Protein AF-A0A6I6JK17-F1 (afdb_monomer_lite)

InterPro domains:
  IPR003807 Domain of unknown function DUF202 [PF02656] (57-129)

pLDDT: mean 75.1, std 13.34, range [38.56, 92.31]

Foldseek 3Di:
DDDDPPDDDDDDDPQDPVNVVVVVVVVVPPPPVVVVVVVVVVVVVVVVVVVVVVVVVVVVVLVVVLVVLLVVLVVQLVQLVVQLCVVVVCVVVVDDDPPVVSVVSNVVSLVSNVVSLVSNVVSVVVSVVVVVVVPDPCPDPPCVVVVVVSVVVVVVSVVVVVD

Organism: NCBI:txid2678688

Secondary structure (DSSP, 8-state):
--------PPPPTT--HHHHHHHHHHHH---HHHHHHHHHHHHHHHHHHHHHHHHHHHHHHHHHHHHHHHHHHHHHHHHHHHHHHHHHHHHHTT----HHHHHHHHHHHHHHHHHHHHHHHHHHHHHHHHHHTTT-----TTSHHHHHHHHHHHHHHHHHHH-

Radius of gyration: 34.24 Å; chains: 1; bounding box: 75×39×92 Å

Sequence (163 aa):
MLLYCRDCRPPGRGQTLSDMLANGLEAYMVPKEETRLELAEERNEESRVRSRLARQRTRLANQRTFLAWCRTALSFMAFGFVLEKVDVFLASQGQTVSAVLLRELGTLGKFTFMAGPVFVIFAGVRYYHLDKDLGFRDFGRSALPEVILMVAVVGAALLYVFS

Structure (mmCIF, N/CA/C/O backbone):
data_AF-A0A6I6JK17-F1
#
_entry.id   AF-A0A6I6JK17-F1
#
loop_
_atom_site.group_PDB
_atom_site.id
_atom_site.type_symbol
_atom_site.label_atom_id
_atom_site.label_alt_id
_atom_site.label_comp_id
_atom_site.label_asym_id
_atom_site.label_entity_id
_atom_site.label_seq_id
_atom_site.pdbx_PDB_ins_code
_atom_site.Cartn_x
_atom_site.Cartn_y
_atom_site.Cartn_z
_atom_site.occupancy
_atom_site.B_iso_or_equiv
_atom_site.auth_seq_id
_atom_site.auth_comp_id
_atom_site.auth_asym_id
_atom_site.auth_atom_id
_atom_site.pdbx_PDB_model_num
ATOM 1 N N . MET A 1 1 ? 42.199 -19.414 -21.308 1.00 38.56 1 MET A N 1
ATOM 2 C CA . MET A 1 1 ? 41.048 -19.228 -22.215 1.00 38.56 1 MET A CA 1
ATOM 3 C C . MET A 1 1 ? 41.561 -19.497 -23.620 1.00 38.56 1 MET A C 1
ATOM 5 O O . MET A 1 1 ? 42.222 -18.648 -24.197 1.00 38.56 1 MET A O 1
ATOM 9 N N . LEU A 1 2 ? 41.443 -20.752 -24.057 1.00 38.78 2 LEU A N 1
ATOM 10 C CA . LEU A 1 2 ? 42.012 -21.255 -25.308 1.00 38.78 2 LEU A CA 1
ATOM 11 C C . LEU A 1 2 ? 41.145 -20.766 -26.472 1.00 38.78 2 LEU A C 1
ATOM 13 O O . LEU A 1 2 ? 39.962 -21.096 -26.527 1.00 38.78 2 LEU A O 1
ATOM 17 N N . LEU A 1 3 ? 41.721 -19.959 -27.363 1.00 45.94 3 LEU A N 1
ATOM 18 C CA . LEU A 1 3 ? 41.065 -19.542 -28.598 1.00 45.94 3 LEU A CA 1
ATOM 19 C C . LEU A 1 3 ? 40.954 -20.744 -29.542 1.00 45.94 3 LEU A C 1
ATOM 21 O O . LEU A 1 3 ? 41.927 -21.424 -29.860 1.00 45.94 3 LEU A O 1
ATOM 25 N N . TYR A 1 4 ? 39.715 -21.005 -29.925 1.00 47.09 4 TYR A N 1
ATOM 26 C CA . TYR A 1 4 ? 39.241 -22.090 -30.762 1.00 47.09 4 TYR A CA 1
ATOM 27 C C . TYR A 1 4 ? 39.604 -21.809 -32.229 1.00 47.09 4 TYR A C 1
ATOM 29 O O . TYR A 1 4 ? 38.987 -20.958 -32.863 1.00 47.09 4 TYR A O 1
ATOM 37 N N . CYS A 1 5 ? 40.609 -22.499 -32.776 1.00 42.72 5 CYS A N 1
ATOM 38 C CA . CYS A 1 5 ? 40.905 -22.472 -34.212 1.00 42.72 5 CYS A CA 1
ATOM 39 C C . CYS A 1 5 ? 40.065 -23.566 -34.890 1.00 42.72 5 CYS A C 1
ATOM 41 O O . CYS A 1 5 ? 40.434 -24.739 -34.851 1.00 42.72 5 CYS A O 1
ATOM 43 N N . ARG A 1 6 ? 38.873 -23.212 -35.397 1.00 52.38 6 ARG A N 1
ATOM 44 C CA . ARG A 1 6 ? 37.882 -24.200 -35.867 1.00 52.38 6 ARG A CA 1
ATOM 45 C C . ARG A 1 6 ? 38.170 -24.784 -37.253 1.00 52.38 6 ARG A C 1
ATOM 47 O O . ARG A 1 6 ? 37.576 -25.800 -37.576 1.00 52.38 6 ARG A O 1
ATOM 54 N N . ASP A 1 7 ? 39.061 -24.219 -38.062 1.00 48.88 7 ASP A N 1
ATOM 55 C CA . ASP A 1 7 ? 39.289 -24.779 -39.400 1.00 48.88 7 ASP A CA 1
ATOM 56 C C . ASP A 1 7 ? 40.662 -24.389 -39.962 1.00 48.88 7 ASP A C 1
ATOM 58 O O . ASP A 1 7 ? 40.829 -23.363 -40.612 1.00 48.88 7 ASP A O 1
ATOM 62 N N . CYS A 1 8 ? 41.665 -25.237 -39.730 1.00 48.09 8 CYS A N 1
ATOM 63 C CA . CYS A 1 8 ? 42.882 -25.250 -40.541 1.00 48.09 8 CYS A CA 1
ATOM 64 C C . CYS A 1 8 ? 42.835 -26.488 -41.440 1.00 48.09 8 CYS A C 1
ATOM 66 O O . CYS A 1 8 ? 43.417 -27.526 -41.120 1.00 48.09 8 CYS A O 1
ATOM 68 N N . ARG A 1 9 ? 42.114 -26.400 -42.564 1.00 59.88 9 ARG A N 1
ATOM 69 C CA . ARG A 1 9 ? 42.184 -27.415 -43.623 1.00 59.88 9 ARG A CA 1
ATOM 70 C C . ARG A 1 9 ? 43.536 -27.277 -44.344 1.00 59.88 9 ARG A C 1
ATOM 72 O O . ARG A 1 9 ? 43.841 -26.182 -44.814 1.00 59.88 9 ARG A O 1
ATOM 79 N N . PRO A 1 10 ? 44.367 -28.333 -44.428 1.00 52.66 10 PRO A N 1
ATOM 80 C CA . PRO A 1 10 ? 45.676 -28.234 -45.069 1.00 52.66 10 PRO A CA 1
ATOM 81 C C . PRO A 1 10 ? 45.528 -27.982 -46.582 1.00 52.66 10 PRO A C 1
ATOM 83 O O . PRO A 1 10 ? 44.611 -28.532 -47.200 1.00 52.66 10 PRO A O 1
ATOM 86 N N . PRO A 1 11 ? 46.410 -27.171 -47.196 1.00 56.56 11 PRO A N 1
ATOM 87 C CA . PRO A 1 11 ? 46.281 -26.787 -48.597 1.00 56.56 11 PRO A CA 1
ATOM 88 C C . PRO A 1 11 ? 46.561 -27.969 -49.538 1.00 56.56 11 PRO A C 1
ATOM 90 O O . PRO A 1 11 ? 47.499 -28.746 -49.344 1.00 56.56 11 PRO A O 1
ATOM 93 N N . GLY A 1 12 ? 45.736 -28.094 -50.581 1.00 57.47 12 GLY A N 1
ATOM 94 C CA . GLY A 1 12 ? 45.911 -29.067 -51.657 1.00 57.47 12 GLY A CA 1
ATOM 95 C C . GLY A 1 12 ? 47.124 -28.738 -52.533 1.00 57.47 12 GLY A C 1
ATOM 96 O O . GLY A 1 12 ? 47.386 -27.581 -52.860 1.00 57.47 12 GLY A O 1
ATOM 97 N N . ARG A 1 13 ? 47.871 -29.779 -52.913 1.00 53.34 13 ARG A N 1
ATOM 98 C CA . ARG A 1 13 ? 49.097 -29.723 -53.722 1.00 53.34 13 ARG A CA 1
ATOM 99 C C . ARG A 1 13 ? 48.768 -29.219 -55.139 1.00 53.34 13 ARG A C 1
ATOM 101 O O . ARG A 1 13 ? 48.354 -30.008 -55.979 1.00 53.34 13 ARG A O 1
ATOM 108 N N . GLY A 1 14 ? 48.910 -27.913 -55.378 1.00 60.91 14 GLY A N 1
ATOM 109 C CA . GLY A 1 14 ? 48.640 -27.287 -56.682 1.00 60.91 14 GLY A CA 1
ATOM 110 C C . GLY A 1 14 ? 48.192 -25.820 -56.661 1.00 60.91 14 GLY A C 1
ATOM 111 O O . GLY A 1 14 ? 48.008 -25.251 -57.728 1.00 60.91 14 GLY A O 1
ATOM 112 N N . GLN A 1 15 ? 48.014 -25.196 -55.492 1.00 60.69 15 GLN A N 1
ATOM 113 C CA . GLN A 1 15 ? 47.654 -23.774 -55.416 1.00 60.69 15 GLN A CA 1
ATOM 114 C C . GLN A 1 15 ? 48.884 -22.887 -55.625 1.00 60.69 15 GLN A C 1
ATOM 116 O O . GLN A 1 15 ? 49.913 -23.078 -54.970 1.00 60.69 15 GLN A O 1
ATOM 121 N N . THR A 1 16 ? 48.788 -21.926 -56.544 1.00 66.06 16 THR A N 1
ATOM 122 C CA . THR A 1 16 ? 49.862 -20.956 -56.771 1.00 66.06 16 THR A CA 1
ATOM 123 C C . THR A 1 16 ? 49.902 -19.936 -55.631 1.00 66.06 16 THR A C 1
ATOM 125 O O . THR A 1 16 ? 48.896 -19.676 -54.970 1.00 66.06 16 THR A O 1
ATOM 128 N N . LEU A 1 17 ? 51.070 -19.332 -55.386 1.00 66.12 17 LEU A N 1
ATOM 129 C CA . LEU A 1 17 ? 51.218 -18.273 -54.379 1.00 66.12 17 LEU A CA 1
ATOM 130 C C . LEU A 1 17 ? 50.239 -17.110 -54.637 1.00 66.12 17 LEU A C 1
ATOM 132 O O . LEU A 1 17 ? 49.731 -16.514 -53.691 1.00 66.12 17 LEU A O 1
ATOM 136 N N . SER A 1 18 ? 49.930 -16.830 -55.909 1.00 67.38 18 SER A N 1
ATOM 137 C CA . SER A 1 18 ? 48.898 -15.872 -56.310 1.00 67.38 18 SER A CA 1
ATOM 138 C C . SER A 1 18 ? 47.494 -16.292 -55.885 1.00 67.38 18 SER A C 1
ATOM 140 O O . SER A 1 18 ? 46.759 -15.443 -55.400 1.00 67.38 18 SER A O 1
ATOM 142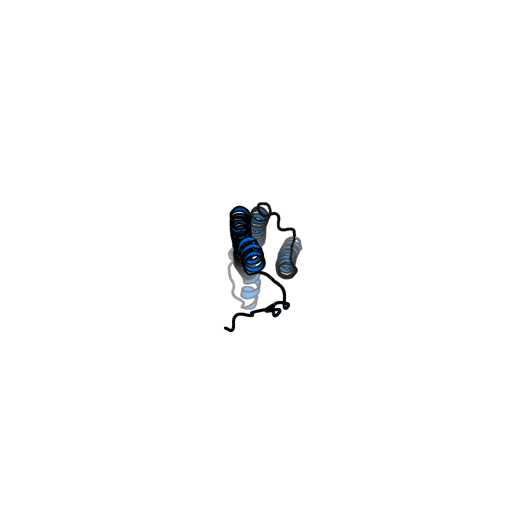 N N . ASP A 1 19 ? 47.134 -17.575 -55.983 1.00 67.25 19 ASP A N 1
ATOM 143 C CA . ASP A 1 19 ? 45.816 -18.069 -55.554 1.00 67.25 19 ASP A CA 1
ATOM 144 C C . ASP A 1 19 ? 45.678 -18.047 -54.026 1.00 67.25 19 ASP A C 1
ATOM 146 O O . ASP A 1 19 ? 44.598 -17.795 -53.495 1.00 67.25 19 ASP A O 1
ATOM 150 N N . MET A 1 20 ? 46.776 -18.278 -53.299 1.00 63.16 20 MET A N 1
ATOM 151 C CA . MET A 1 20 ? 46.806 -18.157 -51.838 1.00 63.16 20 MET A CA 1
ATOM 152 C C . MET A 1 20 ? 46.688 -16.701 -51.382 1.00 63.16 20 MET A C 1
ATOM 154 O O . MET A 1 20 ? 45.954 -16.417 -50.437 1.00 63.16 20 MET A O 1
ATOM 158 N N . LEU A 1 21 ? 47.380 -15.775 -52.054 1.00 65.25 21 LEU A N 1
ATOM 159 C CA . LEU A 1 21 ? 47.279 -14.346 -51.757 1.00 65.25 21 LEU A CA 1
ATOM 160 C C . LEU A 1 21 ? 45.926 -13.770 -52.180 1.00 65.25 21 LEU A C 1
ATOM 162 O O . LEU A 1 21 ? 45.389 -12.962 -51.436 1.00 65.25 21 LEU A O 1
ATOM 166 N N . ALA A 1 22 ? 45.350 -14.204 -53.304 1.00 64.06 22 ALA A N 1
ATOM 167 C CA . ALA A 1 22 ? 44.014 -13.799 -53.740 1.00 64.06 22 ALA A CA 1
ATOM 168 C C . ALA A 1 22 ? 42.938 -14.271 -52.751 1.00 64.06 22 ALA A C 1
ATOM 170 O O . ALA A 1 22 ? 42.211 -13.437 -52.227 1.00 64.06 22 ALA A O 1
ATOM 171 N N . ASN A 1 23 ? 42.920 -15.560 -52.385 1.00 65.56 23 ASN A N 1
ATOM 172 C CA . ASN A 1 23 ? 41.987 -16.083 -51.377 1.00 65.56 23 ASN A CA 1
ATOM 173 C C . ASN A 1 23 ? 42.214 -15.468 -49.984 1.00 65.56 23 ASN A C 1
ATOM 175 O O . ASN A 1 23 ? 41.261 -15.217 -49.252 1.00 65.56 23 ASN A O 1
ATOM 179 N N . GLY A 1 24 ? 43.470 -15.215 -49.601 1.00 61.03 24 GLY A N 1
ATOM 180 C CA . GLY A 1 24 ? 43.811 -14.564 -48.335 1.00 61.03 24 GLY A CA 1
ATOM 181 C C . GLY A 1 24 ? 43.423 -13.083 -48.292 1.00 61.03 24 GLY A C 1
ATOM 182 O O . GLY A 1 24 ? 42.978 -12.601 -47.253 1.00 61.03 24 GLY A O 1
ATOM 183 N N . LEU A 1 25 ? 43.547 -12.364 -49.412 1.00 61.28 25 LEU A N 1
ATOM 184 C CA . LEU A 1 25 ? 43.097 -10.976 -49.560 1.00 61.28 25 LEU A CA 1
ATOM 185 C C . LEU A 1 25 ? 41.574 -10.879 -49.635 1.00 61.28 25 LEU A C 1
ATOM 187 O O . LEU A 1 25 ? 41.021 -9.937 -49.085 1.00 61.28 25 LEU A O 1
ATOM 191 N N . GLU A 1 26 ? 40.900 -11.845 -50.254 1.00 56.56 26 GLU A N 1
ATOM 192 C CA . GLU A 1 26 ? 39.436 -11.930 -50.316 1.00 56.56 26 GLU A CA 1
ATOM 193 C C . GLU A 1 26 ? 38.839 -12.292 -48.944 1.00 56.56 26 GLU A C 1
ATOM 195 O O . GLU A 1 26 ? 37.829 -11.724 -48.544 1.00 56.56 26 GLU A O 1
ATOM 200 N N . ALA A 1 27 ? 39.534 -13.123 -48.154 1.00 58.78 27 ALA A N 1
ATOM 201 C CA . ALA A 1 27 ? 39.205 -13.385 -46.749 1.00 58.78 27 ALA A CA 1
ATOM 202 C C . ALA A 1 27 ? 39.531 -12.207 -45.802 1.00 58.78 27 ALA A C 1
ATOM 204 O O . ALA A 1 27 ? 38.911 -12.082 -44.747 1.00 58.78 27 ALA A O 1
ATOM 205 N N . TYR A 1 28 ? 40.505 -11.353 -46.148 1.00 60.88 28 TYR A N 1
ATOM 206 C CA . TYR A 1 28 ? 40.879 -10.169 -45.359 1.00 60.88 28 TYR A CA 1
ATOM 207 C C . TYR A 1 28 ? 40.079 -8.913 -45.740 1.00 60.88 28 TYR A C 1
ATOM 209 O O . TYR A 1 28 ? 39.837 -8.054 -44.892 1.00 60.88 28 TYR A O 1
ATOM 217 N N . MET A 1 29 ? 39.615 -8.804 -46.988 1.00 57.41 29 MET A N 1
ATOM 218 C CA . MET A 1 29 ? 38.684 -7.770 -47.446 1.00 57.41 29 MET A CA 1
ATOM 219 C C . MET A 1 29 ? 37.247 -8.096 -47.027 1.00 57.41 29 MET A C 1
ATOM 221 O O . MET A 1 29 ? 36.326 -8.077 -47.841 1.00 57.41 29 MET A O 1
ATOM 225 N N . VAL A 1 30 ? 37.037 -8.307 -45.726 1.00 59.75 30 VAL A N 1
ATOM 226 C CA . VAL A 1 30 ? 35.713 -8.073 -45.146 1.00 59.75 30 VAL A CA 1
ATOM 227 C C . VAL A 1 30 ? 35.347 -6.626 -45.496 1.00 59.75 30 VAL A C 1
ATOM 229 O O . VAL A 1 30 ? 36.127 -5.711 -45.191 1.00 59.75 30 VAL A O 1
ATOM 232 N N . PRO A 1 31 ? 34.216 -6.377 -46.178 1.00 66.44 31 PRO A N 1
ATOM 233 C CA . PRO A 1 31 ? 33.772 -5.032 -46.477 1.00 66.44 31 PRO A CA 1
ATOM 234 C C . PRO A 1 31 ? 33.768 -4.229 -45.178 1.00 66.44 31 PRO A C 1
ATOM 236 O O . PRO A 1 31 ? 33.101 -4.584 -44.211 1.00 66.44 31 PRO A O 1
ATOM 239 N N . LYS A 1 32 ? 34.495 -3.109 -45.140 1.00 63.44 32 LYS A N 1
ATOM 240 C CA . LYS A 1 32 ? 34.536 -2.193 -43.980 1.00 63.44 32 LYS A CA 1
ATOM 241 C C . LYS A 1 32 ? 33.134 -1.769 -43.506 1.00 63.44 32 LYS A C 1
ATOM 243 O O . LYS A 1 32 ? 32.978 -1.228 -42.413 1.00 63.44 32 LYS A O 1
ATOM 248 N N . GLU A 1 33 ? 32.136 -1.930 -44.365 1.00 68.31 33 GLU A N 1
ATOM 249 C CA . GLU A 1 33 ? 30.723 -1.707 -44.101 1.00 68.31 33 GLU A CA 1
ATOM 250 C C . GLU A 1 33 ? 30.090 -2.849 -43.290 1.00 68.31 33 GLU A C 1
ATOM 252 O O . GLU A 1 33 ? 29.433 -2.553 -42.299 1.00 68.31 33 GLU A O 1
ATOM 257 N N . GLU A 1 34 ? 30.391 -4.120 -43.583 1.00 73.88 34 GLU A N 1
ATOM 258 C CA . GLU A 1 34 ? 29.940 -5.281 -42.794 1.00 73.88 34 GLU A CA 1
ATOM 259 C C . GLU A 1 34 ? 30.455 -5.210 -41.354 1.00 73.88 34 GLU A C 1
ATOM 261 O O . GLU A 1 34 ? 29.663 -5.257 -40.418 1.00 73.88 34 GLU A O 1
ATOM 266 N N . THR A 1 35 ? 31.745 -4.920 -41.149 1.00 81.69 35 THR A N 1
ATOM 267 C CA . THR A 1 35 ? 32.296 -4.752 -39.790 1.00 81.69 35 THR A CA 1
ATOM 268 C C . THR A 1 35 ? 31.632 -3.595 -39.030 1.00 81.69 35 THR A C 1
ATOM 270 O O . THR A 1 35 ? 31.446 -3.655 -37.816 1.00 81.69 35 THR A O 1
ATOM 273 N N . ARG A 1 36 ? 31.257 -2.506 -39.720 1.00 81.88 36 ARG A N 1
ATOM 274 C CA . ARG A 1 36 ? 30.550 -1.376 -39.091 1.00 81.88 36 ARG A CA 1
ATOM 275 C C . ARG A 1 36 ? 29.106 -1.718 -38.732 1.00 81.88 36 ARG A C 1
ATOM 277 O O . ARG A 1 36 ? 28.610 -1.175 -37.743 1.00 81.88 36 ARG A O 1
ATOM 284 N N . LEU A 1 37 ? 28.456 -2.568 -39.522 1.00 86.25 37 LEU A N 1
ATOM 285 C CA . LEU A 1 37 ? 27.100 -3.048 -39.279 1.00 86.25 37 LEU A CA 1
ATOM 286 C C . LEU A 1 37 ? 27.075 -4.031 -38.109 1.00 86.25 37 LEU A C 1
ATOM 288 O O . LEU A 1 37 ? 26.297 -3.815 -37.186 1.00 86.25 37 LEU A O 1
ATOM 292 N N . GLU A 1 38 ? 27.994 -4.996 -38.059 1.00 85.00 38 GLU A N 1
ATOM 293 C CA . GLU A 1 38 ? 28.117 -5.939 -36.937 1.00 85.00 38 GLU A CA 1
ATOM 294 C C . GLU A 1 38 ? 28.361 -5.210 -35.605 1.00 85.00 38 GLU A C 1
ATOM 296 O O . GLU A 1 38 ? 27.648 -5.433 -34.627 1.00 85.00 38 GLU A O 1
ATOM 301 N N . LEU A 1 39 ? 29.280 -4.234 -35.576 1.00 85.62 39 LEU A N 1
ATOM 302 C CA . LEU A 1 39 ? 29.513 -3.395 -34.390 1.00 85.62 39 LEU A CA 1
ATOM 303 C C . LEU A 1 39 ? 28.282 -2.554 -34.008 1.00 85.62 39 LEU A C 1
ATOM 305 O O . LEU A 1 39 ? 28.063 -2.244 -32.833 1.00 85.62 39 LEU A O 1
ATOM 309 N N . ALA A 1 40 ? 27.490 -2.111 -34.988 1.00 87.06 40 ALA A N 1
ATOM 310 C CA . ALA A 1 40 ? 26.265 -1.361 -34.729 1.00 87.06 40 ALA A CA 1
ATOM 311 C C . ALA A 1 40 ? 25.155 -2.264 -34.174 1.00 87.06 40 ALA A C 1
ATOM 313 O O . ALA A 1 40 ? 24.432 -1.841 -33.268 1.00 87.06 40 ALA A O 1
ATOM 314 N N . GLU A 1 41 ? 25.037 -3.492 -34.672 1.00 88.94 41 GLU A N 1
ATOM 315 C CA . GLU A 1 41 ? 24.109 -4.508 -34.178 1.00 88.94 41 GLU A CA 1
ATOM 316 C C . GLU A 1 41 ? 24.461 -4.953 -32.760 1.00 88.94 41 GLU A C 1
ATOM 318 O O . GLU A 1 41 ? 23.577 -4.941 -31.903 1.00 88.94 41 GLU A O 1
ATOM 323 N N . GLU A 1 42 ? 25.738 -5.208 -32.469 1.00 89.69 42 GLU A N 1
ATOM 324 C CA . GLU A 1 42 ? 26.210 -5.563 -31.125 1.00 89.69 42 GLU A CA 1
ATOM 325 C C . GLU A 1 42 ? 25.868 -4.457 -30.112 1.00 89.69 42 GLU A C 1
ATOM 327 O O . GLU A 1 42 ? 25.235 -4.707 -29.083 1.00 89.69 42 GLU A O 1
ATOM 332 N N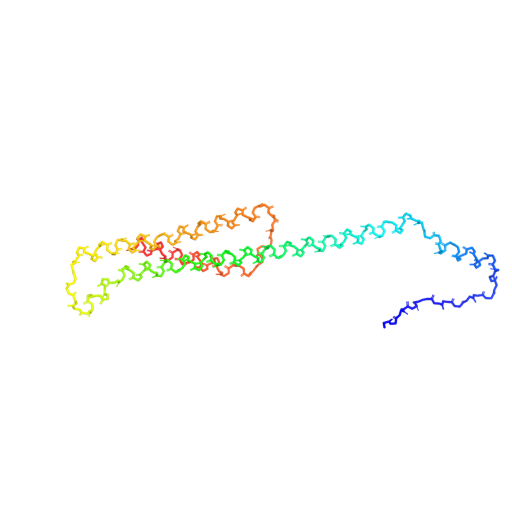 . ARG A 1 43 ? 26.152 -3.187 -30.443 1.00 88.38 43 ARG A N 1
ATOM 333 C CA . ARG A 1 43 ? 25.749 -2.042 -29.600 1.00 88.38 43 ARG A CA 1
ATOM 334 C C . ARG A 1 43 ? 24.234 -1.939 -29.427 1.00 88.38 43 ARG A C 1
ATOM 336 O O . ARG A 1 43 ? 23.762 -1.570 -28.347 1.00 88.38 43 ARG A O 1
ATOM 343 N N . ASN A 1 44 ? 23.461 -2.219 -30.476 1.00 92.06 44 ASN A N 1
ATOM 344 C CA . ASN A 1 44 ? 22.000 -2.210 -30.408 1.00 92.06 44 ASN A CA 1
ATOM 345 C C . ASN A 1 44 ? 21.481 -3.332 -29.505 1.00 92.06 44 ASN A C 1
ATOM 347 O O . ASN A 1 44 ? 20.538 -3.112 -28.739 1.00 92.06 44 ASN A O 1
ATOM 351 N N . GLU A 1 45 ? 22.093 -4.512 -29.554 1.00 92.31 45 GLU A N 1
ATOM 352 C CA . GLU A 1 45 ? 21.758 -5.637 -28.690 1.00 92.31 45 GLU A CA 1
ATOM 353 C C . GLU A 1 45 ? 22.099 -5.337 -27.230 1.00 92.31 45 GLU A C 1
ATOM 355 O O . GLU A 1 45 ? 21.221 -5.441 -26.368 1.00 92.31 45 GLU A O 1
ATOM 360 N N . GLU A 1 46 ? 23.298 -4.827 -26.945 1.00 92.19 46 GLU A N 1
ATOM 361 C CA . GLU A 1 46 ? 23.663 -4.380 -25.599 1.00 92.19 46 GLU A CA 1
ATOM 362 C C . GLU A 1 46 ? 22.699 -3.311 -25.070 1.00 92.19 46 GLU A C 1
ATOM 364 O O . GLU A 1 46 ? 22.234 -3.384 -23.929 1.00 92.19 46 GLU A O 1
ATOM 369 N N . SER A 1 47 ? 22.356 -2.322 -25.900 1.00 91.06 47 SER A N 1
ATOM 370 C CA . SER A 1 47 ? 21.403 -1.263 -25.551 1.00 91.06 47 SER A CA 1
ATOM 371 C C . SER A 1 47 ? 20.018 -1.833 -25.229 1.00 91.06 47 SER A C 1
ATOM 373 O O . SER A 1 47 ? 19.386 -1.455 -24.231 1.00 91.06 47 SER A O 1
ATOM 375 N N . ARG A 1 48 ? 19.553 -2.817 -26.010 1.00 89.06 48 ARG A N 1
ATOM 376 C CA . ARG A 1 48 ? 18.295 -3.535 -25.757 1.00 89.06 48 ARG A CA 1
ATOM 377 C C . ARG A 1 48 ? 18.349 -4.317 -24.447 1.00 89.06 48 ARG A C 1
ATOM 379 O O . ARG A 1 48 ? 17.383 -4.249 -23.680 1.00 89.06 48 ARG A O 1
ATOM 386 N N . VAL A 1 49 ? 19.448 -5.014 -24.160 1.00 90.19 49 VAL A N 1
ATOM 387 C CA . VAL A 1 49 ? 19.651 -5.763 -22.907 1.00 90.19 49 VAL A CA 1
ATOM 388 C C . VAL A 1 49 ? 19.646 -4.816 -21.707 1.00 90.19 49 VAL A C 1
ATOM 390 O O . VAL A 1 49 ? 18.869 -5.022 -20.770 1.00 90.19 49 VAL A O 1
ATOM 393 N N . ARG A 1 50 ? 20.411 -3.718 -21.760 1.00 89.44 50 ARG A N 1
ATOM 394 C CA . ARG A 1 50 ? 20.435 -2.676 -20.716 1.00 89.44 50 ARG A CA 1
ATOM 395 C C . ARG A 1 50 ? 19.041 -2.097 -20.478 1.00 89.44 50 ARG A C 1
ATOM 397 O O . ARG A 1 50 ? 18.603 -2.001 -19.333 1.00 89.44 50 ARG A O 1
ATOM 404 N N . SER A 1 51 ? 18.303 -1.808 -21.549 1.00 89.25 51 SER A N 1
ATOM 405 C CA . SER A 1 51 ? 16.927 -1.303 -21.471 1.00 89.25 51 SER A CA 1
ATOM 406 C C . SER A 1 51 ? 15.961 -2.312 -20.835 1.00 89.25 51 SER A C 1
ATOM 408 O O . SER A 1 51 ? 15.096 -1.933 -20.045 1.00 89.25 51 SER A O 1
ATOM 410 N N . ARG A 1 52 ? 16.087 -3.613 -21.141 1.00 86.69 52 ARG A N 1
ATOM 411 C CA . ARG A 1 52 ? 15.276 -4.681 -20.517 1.00 86.69 52 ARG A CA 1
ATOM 412 C C . ARG A 1 52 ? 15.571 -4.815 -19.022 1.00 86.69 52 ARG A C 1
ATOM 414 O O . ARG A 1 52 ? 14.632 -4.870 -18.231 1.00 86.69 52 ARG A O 1
ATOM 421 N N . LEU A 1 53 ? 16.844 -4.802 -18.636 1.00 88.62 53 LEU A N 1
ATOM 422 C CA . LEU A 1 53 ? 17.267 -4.872 -17.233 1.00 8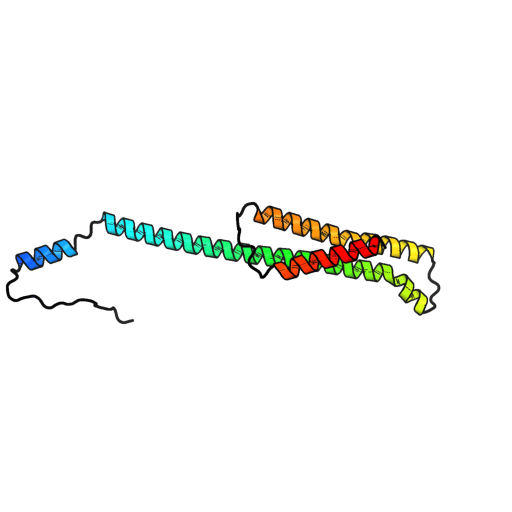8.62 53 LEU A CA 1
ATOM 423 C C . LEU A 1 53 ? 16.803 -3.644 -16.439 1.00 88.62 53 LEU A C 1
ATOM 425 O O . LEU A 1 53 ? 16.296 -3.789 -15.327 1.00 88.62 53 LEU A O 1
ATOM 429 N N . ALA A 1 54 ? 16.920 -2.444 -17.016 1.00 87.38 54 ALA A N 1
ATOM 430 C CA . ALA A 1 54 ? 16.417 -1.212 -16.409 1.00 87.38 54 ALA A CA 1
ATOM 431 C C . ALA A 1 54 ? 14.905 -1.297 -16.151 1.00 87.38 54 ALA A C 1
ATOM 433 O O . ALA A 1 54 ? 14.457 -1.055 -15.032 1.00 87.38 54 ALA A O 1
ATOM 434 N N . ARG A 1 55 ? 14.131 -1.756 -17.144 1.00 82.88 55 ARG A N 1
ATOM 435 C CA . ARG A 1 55 ? 12.685 -1.992 -17.004 1.00 82.88 55 ARG A CA 1
ATOM 436 C C . ARG A 1 55 ? 12.346 -2.979 -15.881 1.00 82.88 55 ARG A C 1
ATOM 438 O O . ARG A 1 55 ? 11.466 -2.697 -15.070 1.00 82.88 55 ARG A O 1
ATOM 445 N N . GLN A 1 56 ? 13.055 -4.106 -15.788 1.00 83.88 56 GLN A N 1
ATOM 446 C CA . GLN A 1 56 ? 12.842 -5.091 -14.718 1.00 83.88 56 GLN A CA 1
ATOM 447 C C . GLN A 1 56 ? 13.123 -4.515 -13.324 1.00 83.88 56 GLN A C 1
ATOM 449 O O . GLN A 1 56 ? 12.350 -4.752 -12.394 1.00 83.88 56 GLN A O 1
ATOM 454 N N . ARG A 1 57 ? 14.198 -3.731 -13.175 1.00 85.31 57 ARG A N 1
ATOM 455 C CA . ARG A 1 57 ? 14.542 -3.073 -11.903 1.00 85.31 57 ARG A CA 1
ATOM 456 C C . ARG A 1 57 ? 13.470 -2.073 -11.482 1.00 85.31 57 ARG A C 1
ATOM 458 O O . ARG A 1 57 ? 13.026 -2.127 -10.336 1.00 85.31 57 ARG A O 1
ATOM 465 N N . THR A 1 58 ? 13.010 -1.225 -12.403 1.00 83.94 58 THR A N 1
ATOM 466 C CA . THR A 1 58 ? 11.924 -0.266 -12.141 1.00 83.94 58 THR A CA 1
ATOM 467 C C . THR A 1 58 ? 10.644 -0.980 -11.713 1.00 83.94 58 THR A C 1
ATOM 469 O O . THR A 1 58 ? 10.018 -0.588 -10.730 1.00 83.94 58 THR A O 1
ATOM 472 N N . ARG A 1 59 ? 10.291 -2.092 -12.371 1.00 76.88 59 ARG A N 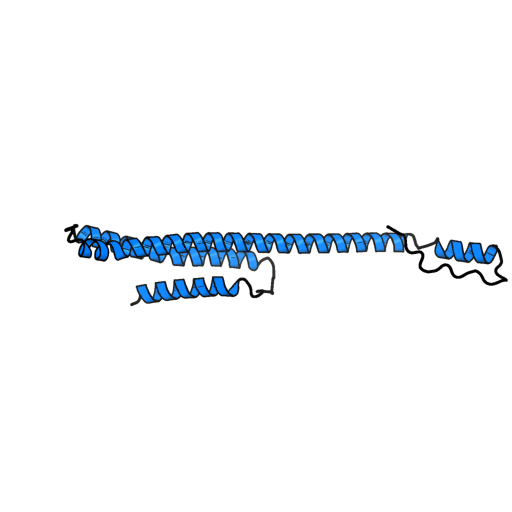1
ATOM 473 C CA . ARG A 1 59 ? 9.124 -2.904 -11.993 1.00 76.88 59 ARG A CA 1
ATOM 474 C C . ARG A 1 59 ? 9.224 -3.439 -10.564 1.00 76.88 59 ARG A C 1
ATOM 476 O O . ARG A 1 59 ? 8.278 -3.294 -9.793 1.00 76.88 59 ARG A O 1
ATOM 483 N N . LEU A 1 60 ? 10.358 -4.037 -10.197 1.00 82.00 60 LEU A N 1
ATOM 484 C CA . LEU A 1 60 ? 10.565 -4.556 -8.839 1.00 82.00 60 LEU A CA 1
ATOM 485 C C . LEU A 1 60 ? 10.532 -3.442 -7.784 1.00 82.00 60 LEU A C 1
ATOM 487 O O . LEU A 1 60 ? 10.012 -3.654 -6.689 1.00 82.00 60 LEU A O 1
ATOM 491 N N . ALA A 1 61 ? 11.067 -2.262 -8.101 1.00 84.25 61 ALA A N 1
ATOM 492 C CA . ALA A 1 61 ? 11.006 -1.108 -7.209 1.00 84.25 61 ALA A CA 1
ATOM 493 C C . ALA A 1 61 ? 9.554 -0.673 -6.957 1.00 84.25 61 ALA A C 1
ATOM 495 O O . ALA A 1 61 ? 9.149 -0.540 -5.803 1.00 84.25 61 ALA A O 1
ATOM 496 N N . ASN A 1 62 ? 8.746 -0.565 -8.016 1.00 77.94 62 ASN A N 1
ATOM 497 C CA . ASN A 1 62 ? 7.335 -0.187 -7.911 1.00 77.94 62 ASN A CA 1
ATOM 498 C C . ASN A 1 62 ? 6.521 -1.195 -7.093 1.00 77.94 62 ASN A C 1
ATOM 500 O O . ASN A 1 62 ? 5.705 -0.789 -6.267 1.00 77.94 62 ASN A O 1
ATOM 504 N N . GLN A 1 63 ? 6.775 -2.498 -7.269 1.00 77.31 63 GLN A N 1
ATOM 505 C CA . GLN A 1 63 ? 6.151 -3.539 -6.448 1.00 77.31 63 GLN A CA 1
ATOM 506 C C . GLN A 1 63 ? 6.457 -3.322 -4.962 1.00 77.31 63 GLN A C 1
ATOM 508 O O . GLN A 1 63 ? 5.538 -3.261 -4.155 1.00 77.31 63 GLN A O 1
ATOM 513 N N . ARG A 1 64 ? 7.724 -3.106 -4.589 1.00 84.19 64 ARG A N 1
ATOM 514 C CA . ARG A 1 64 ? 8.106 -2.857 -3.185 1.00 84.19 64 ARG A CA 1
ATOM 515 C C . ARG A 1 64 ? 7.437 -1.617 -2.605 1.00 84.19 64 ARG A C 1
ATOM 517 O O . ARG A 1 64 ? 7.016 -1.639 -1.452 1.00 84.19 64 ARG A O 1
ATOM 524 N N . THR A 1 65 ? 7.331 -0.548 -3.389 1.00 83.44 65 THR A N 1
ATOM 525 C CA . THR A 1 65 ? 6.638 0.666 -2.955 1.00 83.44 65 THR A CA 1
ATOM 526 C C . THR A 1 65 ? 5.160 0.388 -2.723 1.00 83.44 65 THR A C 1
ATOM 528 O O . THR A 1 65 ? 4.652 0.751 -1.669 1.00 83.44 65 THR A O 1
ATOM 531 N N . PHE A 1 66 ? 4.483 -0.299 -3.646 1.00 78.19 66 PHE A N 1
ATOM 532 C CA . PHE A 1 66 ? 3.080 -0.683 -3.479 1.00 78.19 66 PHE A CA 1
ATOM 533 C C . PHE A 1 66 ? 2.861 -1.493 -2.193 1.00 78.19 66 PHE A C 1
ATOM 535 O O . PHE A 1 66 ? 2.020 -1.118 -1.381 1.00 78.19 66 PHE A O 1
ATOM 542 N N . LEU A 1 67 ? 3.694 -2.504 -1.930 1.00 80.06 67 LEU A N 1
ATOM 543 C CA . LEU A 1 67 ? 3.593 -3.309 -0.705 1.00 80.06 67 LEU A CA 1
ATOM 544 C C . LEU A 1 67 ? 3.859 -2.506 0.570 1.00 80.06 67 LEU A C 1
ATOM 546 O O . LEU A 1 67 ? 3.246 -2.761 1.606 1.00 80.06 67 LEU A O 1
ATOM 550 N N . ALA A 1 68 ? 4.741 -1.506 0.508 1.00 86.19 68 ALA A N 1
ATOM 551 C CA . ALA A 1 68 ? 4.956 -0.590 1.622 1.00 86.19 68 ALA A CA 1
ATOM 552 C C . ALA A 1 68 ? 3.698 0.243 1.927 1.00 86.19 68 ALA A C 1
ATOM 554 O O . ALA A 1 68 ? 3.342 0.383 3.096 1.00 86.19 68 ALA A O 1
ATOM 555 N N . TRP A 1 69 ? 2.989 0.731 0.903 1.00 83.69 69 TRP A N 1
ATOM 556 C CA . TRP A 1 69 ? 1.701 1.418 1.083 1.00 83.69 69 TRP A CA 1
ATOM 557 C C . TRP A 1 69 ? 0.600 0.478 1.580 1.00 83.69 69 TRP A C 1
ATOM 559 O O . TRP A 1 69 ? -0.210 0.866 2.418 1.00 83.69 69 TRP A O 1
ATOM 569 N N . CYS A 1 70 ? 0.581 -0.776 1.124 1.00 81.62 70 CYS A N 1
ATOM 570 C CA . CYS A 1 70 ? -0.341 -1.773 1.663 1.00 81.62 70 CYS A CA 1
ATOM 571 C C . CYS A 1 70 ? -0.096 -2.005 3.156 1.00 81.62 70 CYS A C 1
ATOM 573 O O . CYS A 1 70 ? -1.043 -2.049 3.938 1.00 81.62 70 CYS A O 1
ATOM 575 N N . ARG A 1 71 ? 1.173 -2.096 3.569 1.00 85.25 71 ARG A N 1
ATOM 576 C CA . ARG A 1 71 ? 1.547 -2.266 4.975 1.00 85.25 71 ARG A CA 1
ATOM 577 C C . ARG A 1 71 ? 1.073 -1.105 5.841 1.00 85.25 71 ARG A C 1
ATOM 579 O O . ARG A 1 71 ? 0.535 -1.354 6.913 1.00 85.25 71 ARG A O 1
ATOM 586 N N . THR A 1 72 ? 1.250 0.141 5.399 1.00 89.06 72 THR A N 1
ATOM 587 C CA . THR A 1 72 ? 0.770 1.289 6.182 1.00 89.06 72 THR A CA 1
ATOM 588 C C . THR A 1 72 ? -0.747 1.256 6.313 1.00 89.06 72 THR A C 1
ATOM 590 O O . THR A 1 72 ? -1.255 1.407 7.421 1.00 89.06 72 THR A O 1
ATOM 593 N N . ALA A 1 73 ? -1.471 0.960 5.233 1.00 86.31 73 ALA A N 1
ATOM 594 C CA . ALA A 1 73 ? -2.925 0.862 5.275 1.00 86.31 73 ALA A CA 1
ATOM 595 C C . ALA A 1 73 ? -3.428 -0.241 6.225 1.00 86.31 73 ALA A C 1
ATOM 597 O O . ALA A 1 73 ? -4.356 0.004 6.994 1.00 86.31 73 ALA A O 1
ATOM 598 N N . LEU A 1 74 ? -2.789 -1.419 6.236 1.00 85.81 74 LEU A N 1
ATOM 599 C CA . LEU A 1 74 ? -3.119 -2.498 7.177 1.00 85.81 74 LEU A CA 1
ATOM 600 C C . LEU A 1 74 ? -2.891 -2.082 8.634 1.00 85.81 74 LEU A C 1
ATOM 602 O O . LEU A 1 74 ? -3.725 -2.383 9.484 1.00 85.81 74 LEU A O 1
ATOM 606 N N . SER A 1 75 ? -1.809 -1.355 8.927 1.00 90.00 75 SER A N 1
ATOM 607 C CA . SER A 1 75 ? -1.570 -0.822 10.273 1.00 90.00 75 SER A CA 1
ATOM 608 C C . SER A 1 75 ? -2.656 0.166 10.700 1.00 90.00 75 SER A C 1
ATOM 610 O O . SER A 1 75 ? -3.118 0.100 11.836 1.00 90.00 75 SER A O 1
ATOM 612 N N . PHE A 1 76 ? -3.100 1.048 9.799 1.00 86.81 76 PHE A N 1
ATOM 613 C CA . PHE A 1 76 ? -4.204 1.974 10.076 1.00 86.81 76 PHE A CA 1
ATOM 614 C C . PHE A 1 76 ? -5.530 1.243 10.320 1.00 86.81 76 PHE A C 1
ATOM 616 O O . PHE A 1 76 ? -6.245 1.591 11.258 1.00 86.81 76 PHE A O 1
ATOM 623 N N . MET A 1 77 ? -5.837 0.201 9.539 1.00 87.44 77 MET A N 1
ATOM 624 C CA . MET A 1 77 ? -7.019 -0.637 9.773 1.00 87.44 77 MET A CA 1
ATOM 625 C C . MET A 1 77 ? -6.935 -1.361 11.122 1.00 87.44 77 MET A C 1
ATOM 627 O O . MET A 1 77 ? -7.864 -1.285 11.917 1.00 87.44 77 MET A O 1
ATOM 631 N N . ALA A 1 78 ? -5.817 -2.027 11.423 1.00 88.56 78 ALA A N 1
ATOM 632 C CA . ALA A 1 78 ? -5.641 -2.726 12.696 1.00 88.56 78 ALA A CA 1
ATOM 633 C C . ALA A 1 78 ? -5.780 -1.767 13.888 1.00 88.56 78 ALA A C 1
ATOM 635 O O . ALA A 1 78 ? -6.455 -2.081 14.865 1.00 88.56 78 ALA A O 1
ATOM 636 N N . PHE A 1 79 ? -5.201 -0.571 13.780 1.00 89.50 79 PHE A N 1
ATOM 637 C CA . PHE A 1 79 ? -5.326 0.466 14.796 1.00 89.50 79 PHE A CA 1
ATOM 638 C C . PHE A 1 79 ? -6.775 0.948 14.969 1.00 89.50 79 PHE A C 1
ATOM 640 O O . PHE A 1 79 ? -7.265 1.004 16.095 1.00 89.50 79 PHE A O 1
ATOM 647 N N . GLY A 1 80 ? -7.487 1.232 13.873 1.00 88.62 80 GLY A N 1
ATOM 648 C CA . GLY A 1 80 ? -8.900 1.623 13.915 1.00 88.62 80 GLY A CA 1
ATOM 649 C C . GLY A 1 80 ? -9.798 0.549 14.536 1.00 88.62 80 GLY A C 1
ATOM 650 O O . GLY A 1 80 ? -10.658 0.869 15.353 1.00 88.62 80 GLY A O 1
ATOM 651 N N . PHE A 1 81 ? -9.539 -0.725 14.228 1.00 88.25 81 PHE A N 1
ATOM 652 C CA . PHE A 1 81 ? -10.256 -1.859 14.817 1.00 88.25 81 PHE A CA 1
ATOM 653 C C . PHE A 1 81 ? -10.036 -1.962 16.329 1.00 88.25 81 PHE A C 1
ATOM 655 O O . PHE A 1 81 ? -10.985 -2.169 17.083 1.00 88.25 81 PHE A O 1
ATOM 662 N N . VAL A 1 82 ? -8.792 -1.791 16.789 1.00 89.44 82 VAL A N 1
ATOM 663 C CA . VAL A 1 82 ? -8.493 -1.789 18.226 1.00 89.44 82 VAL A CA 1
ATOM 664 C C . VAL A 1 82 ? -9.247 -0.658 18.916 1.00 89.44 82 VAL A C 1
ATOM 666 O O . VAL A 1 82 ? -9.902 -0.927 19.915 1.00 89.44 82 VAL A O 1
ATOM 669 N N . LEU A 1 83 ? -9.216 0.564 18.366 1.00 88.69 83 LEU A N 1
ATOM 670 C CA . LEU A 1 83 ? -9.941 1.713 18.923 1.00 88.69 83 LEU A CA 1
ATOM 671 C C . LEU A 1 83 ? -11.448 1.471 19.026 1.00 88.69 83 LEU A C 1
ATOM 673 O O . LEU A 1 83 ? -12.052 1.845 20.027 1.00 88.69 83 LEU A O 1
ATOM 677 N N . GLU A 1 84 ? -12.044 0.825 18.026 1.00 87.00 84 GLU A N 1
ATOM 678 C CA . GLU A 1 84 ? -13.459 0.463 18.064 1.00 87.00 84 GLU A CA 1
ATOM 679 C C . GLU A 1 84 ? -13.772 -0.537 19.186 1.00 87.00 84 GLU A C 1
ATOM 681 O O . GLU A 1 84 ? -14.811 -0.412 19.818 1.00 87.00 84 GLU A O 1
ATOM 686 N N . LYS A 1 85 ? -12.877 -1.496 19.467 1.00 86.06 85 LYS A N 1
ATOM 687 C CA . LYS A 1 85 ? -13.074 -2.559 20.477 1.00 86.06 85 LYS A CA 1
ATOM 688 C C . LYS A 1 85 ? -12.601 -2.203 21.889 1.00 86.06 85 LYS A C 1
ATOM 690 O O . LYS A 1 85 ? -12.689 -3.038 22.794 1.00 86.06 85 LYS A O 1
ATOM 695 N N . VAL A 1 86 ? -12.099 -0.985 22.099 1.00 87.81 86 VAL A N 1
ATOM 696 C CA . VAL A 1 86 ? -11.688 -0.501 23.428 1.00 87.81 86 VAL A CA 1
ATOM 697 C C . VAL A 1 86 ? -12.862 -0.534 24.418 1.00 87.81 86 VAL A C 1
ATOM 699 O O . VAL A 1 86 ? -12.652 -0.823 25.596 1.00 87.81 86 VAL A O 1
ATOM 702 N N . ASP A 1 87 ? -14.093 -0.310 23.955 1.00 85.06 87 ASP A N 1
ATOM 703 C CA . ASP A 1 87 ? -15.308 -0.336 24.775 1.00 85.06 87 ASP A CA 1
ATOM 704 C C . ASP A 1 87 ? -15.565 -1.707 25.427 1.00 85.06 87 ASP A C 1
ATOM 706 O O . ASP A 1 87 ? -15.759 -1.788 26.640 1.00 85.06 87 ASP A O 1
ATOM 710 N N . VAL A 1 88 ? -15.479 -2.790 24.652 1.00 85.19 88 VAL A N 1
ATOM 711 C CA . VAL A 1 88 ? -15.643 -4.177 25.105 1.00 85.19 88 VAL A CA 1
ATOM 712 C C . VAL A 1 88 ? -14.535 -4.544 26.087 1.00 85.19 88 VAL A C 1
ATOM 714 O O . VAL A 1 88 ? -14.789 -5.200 27.099 1.00 85.19 88 VAL A O 1
ATOM 717 N N . PHE A 1 89 ? -13.308 -4.092 25.823 1.00 86.19 89 PHE A N 1
ATOM 718 C CA . PHE A 1 89 ? -12.175 -4.344 26.709 1.00 86.19 89 PHE A CA 1
ATOM 719 C C . PHE A 1 89 ? -12.358 -3.665 28.075 1.00 86.19 89 PHE A C 1
ATOM 721 O O . PHE A 1 89 ? -12.179 -4.306 29.111 1.00 86.19 89 PHE A O 1
ATOM 728 N N . LEU A 1 90 ? -12.782 -2.401 28.098 1.00 85.69 90 LEU A N 1
ATOM 729 C CA . LEU A 1 90 ? -13.048 -1.657 29.335 1.00 85.69 90 LEU A CA 1
ATOM 730 C C . LEU A 1 90 ? -14.257 -2.201 30.100 1.00 85.69 90 LEU A C 1
ATOM 732 O O . LEU A 1 90 ? -14.194 -2.330 31.324 1.00 85.69 90 LEU A O 1
ATOM 736 N N . ALA A 1 91 ? -15.316 -2.594 29.387 1.00 83.25 91 ALA A N 1
ATOM 737 C CA . ALA A 1 91 ? -16.481 -3.245 29.978 1.00 83.25 91 ALA A CA 1
ATOM 738 C C . ALA A 1 91 ? -16.094 -4.545 30.704 1.00 83.25 91 ALA A C 1
ATOM 740 O O . ALA A 1 91 ? -16.582 -4.805 31.803 1.00 83.25 91 ALA A O 1
ATOM 741 N N . SER A 1 92 ? -15.160 -5.324 30.144 1.00 83.94 92 SER A N 1
ATOM 742 C CA . SER A 1 92 ? -14.669 -6.559 30.773 1.00 83.94 92 SER A CA 1
ATOM 743 C C . SER A 1 92 ? -13.854 -6.336 32.056 1.00 83.94 92 SER A C 1
ATOM 745 O O . SER A 1 92 ? -13.806 -7.223 32.904 1.00 83.94 92 SER A O 1
ATOM 747 N N . GLN A 1 93 ? -13.251 -5.154 32.238 1.00 84.62 93 GLN A N 1
ATOM 748 C CA . GLN A 1 93 ? -12.470 -4.810 33.435 1.00 84.62 9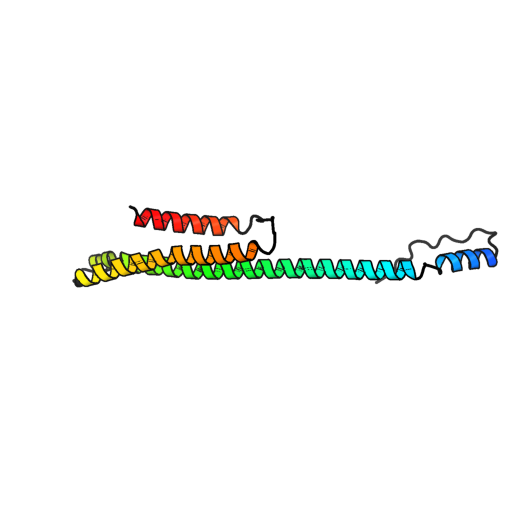3 GLN A CA 1
ATOM 749 C C . GLN A 1 93 ? -13.293 -4.129 34.539 1.00 84.62 93 GLN A C 1
ATOM 751 O O . GLN A 1 93 ? -12.749 -3.790 35.588 1.00 84.62 93 GLN A O 1
ATOM 756 N N . GLY A 1 94 ? -14.594 -3.906 34.324 1.00 77.69 94 GLY A N 1
ATOM 757 C CA . GLY A 1 94 ? -15.462 -3.252 35.307 1.00 77.69 94 GLY A CA 1
ATOM 758 C C . GLY A 1 94 ? -15.116 -1.780 35.563 1.00 77.69 94 GLY A C 1
ATOM 759 O O . GLY A 1 94 ? -15.553 -1.215 36.565 1.00 77.69 94 GLY A O 1
ATOM 760 N N . GLN A 1 95 ? -14.337 -1.144 34.678 1.00 74.69 95 GLN A N 1
ATOM 761 C CA . GLN A 1 95 ? -14.049 0.284 34.777 1.00 74.69 95 GLN A CA 1
ATOM 762 C C . GLN A 1 95 ? -15.228 1.109 34.262 1.00 74.69 95 GLN A C 1
ATOM 764 O O . GLN A 1 95 ? -15.683 0.957 33.128 1.00 74.69 95 GLN A O 1
ATOM 769 N N . THR A 1 96 ? -15.694 2.040 35.088 1.00 67.56 96 THR A N 1
ATOM 770 C CA . THR A 1 96 ? -16.768 2.977 34.755 1.00 67.56 96 THR A CA 1
ATOM 771 C C . THR A 1 96 ? -16.205 4.194 34.025 1.00 67.56 96 THR A C 1
ATOM 773 O O . THR A 1 96 ? -16.060 5.284 34.575 1.00 67.56 96 THR A O 1
ATOM 776 N N . VAL A 1 97 ? -15.862 4.011 32.750 1.00 77.00 97 VAL A N 1
ATOM 777 C CA . VAL A 1 97 ? -15.536 5.133 31.859 1.00 77.00 97 VAL A CA 1
ATOM 778 C C . VAL A 1 97 ? -16.834 5.772 31.361 1.00 77.00 97 VAL A C 1
ATOM 780 O O . VAL A 1 97 ? -17.837 5.089 31.161 1.00 77.00 97 VAL A O 1
ATOM 783 N N . SER A 1 98 ? -16.832 7.095 31.164 1.00 82.88 98 SER A N 1
ATOM 784 C CA . SER A 1 98 ? -17.996 7.813 30.634 1.00 82.88 98 SER A CA 1
ATOM 785 C C . SER A 1 98 ? -18.440 7.217 29.294 1.00 82.88 98 SER A C 1
ATOM 787 O O . SER A 1 98 ? -17.671 7.194 28.331 1.00 82.88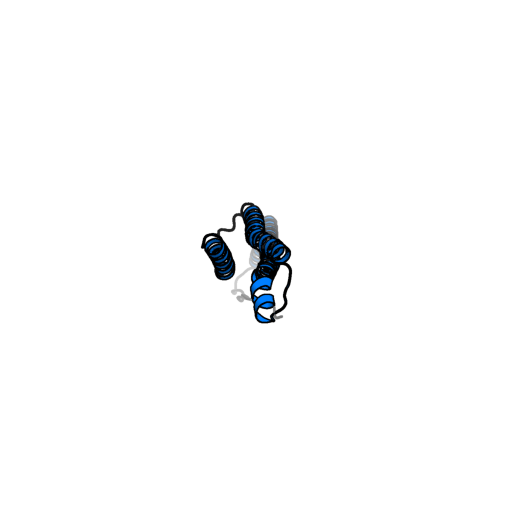 98 SER A O 1
ATOM 789 N N . ALA A 1 99 ? -19.699 6.775 29.221 1.00 82.06 99 ALA A N 1
ATOM 790 C CA . ALA A 1 99 ? -20.286 6.179 28.020 1.00 82.06 99 ALA A CA 1
ATOM 791 C C . ALA A 1 99 ? -20.217 7.115 26.801 1.00 82.06 99 ALA A C 1
ATOM 793 O O . ALA A 1 99 ? -20.110 6.649 25.670 1.00 82.06 99 ALA A O 1
ATOM 794 N N . VAL A 1 100 ? -20.231 8.433 27.029 1.00 85.19 100 VAL A N 1
ATOM 795 C CA . VAL A 1 100 ? -20.077 9.442 25.972 1.00 85.19 100 VAL A CA 1
ATOM 796 C C . VAL A 1 100 ? -18.689 9.346 25.335 1.00 85.19 100 VAL A C 1
ATOM 798 O O . VAL A 1 100 ? -18.585 9.285 24.116 1.00 85.19 100 VAL A O 1
ATOM 801 N N . LEU A 1 101 ? -17.632 9.245 26.148 1.00 84.75 101 LEU A N 1
ATOM 802 C CA . LEU A 1 101 ? -16.251 9.154 25.666 1.00 84.75 101 LEU A CA 1
ATOM 803 C C . LEU A 1 101 ? -16.027 7.879 24.839 1.00 84.75 101 LEU A C 1
ATOM 805 O O . LEU A 1 101 ? -15.412 7.934 23.779 1.00 84.75 101 LEU A O 1
ATOM 809 N N . LEU A 1 102 ? -16.560 6.741 25.295 1.00 85.00 102 LEU A N 1
ATOM 810 C CA . LEU A 1 102 ? -16.470 5.471 24.564 1.00 85.00 102 LEU A CA 1
ATOM 811 C C . LEU A 1 102 ? -17.182 5.528 23.211 1.00 85.00 102 LEU A C 1
ATOM 813 O O . LEU A 1 102 ? -16.683 4.988 22.227 1.00 85.00 102 LEU A O 1
ATOM 817 N N . ARG A 1 103 ? -18.323 6.221 23.140 1.00 84.75 103 ARG A N 1
ATOM 818 C CA . ARG A 1 103 ? -19.083 6.388 21.897 1.00 84.75 103 ARG A CA 1
ATOM 819 C C . ARG A 1 103 ? -18.344 7.267 20.886 1.00 84.75 103 ARG A C 1
ATOM 821 O O . ARG A 1 103 ? -18.315 6.935 19.701 1.00 84.75 103 ARG A O 1
ATOM 828 N N . GLU A 1 104 ? -17.716 8.343 21.356 1.00 88.12 104 GLU A N 1
ATOM 829 C CA . GLU A 1 104 ? -16.850 9.207 20.543 1.00 88.12 104 GLU A CA 1
ATOM 830 C C . GLU A 1 104 ? -15.620 8.437 20.034 1.00 88.12 104 GLU A C 1
ATOM 832 O O . GLU A 1 104 ? -15.335 8.451 18.836 1.00 88.12 104 GLU A O 1
ATOM 837 N N . LEU A 1 105 ? -14.936 7.682 20.906 1.00 86.06 105 LEU A N 1
ATOM 838 C CA . LEU A 1 105 ? -13.795 6.841 20.517 1.00 86.06 105 LEU A CA 1
ATOM 839 C C . LEU A 1 105 ? -14.182 5.761 19.505 1.00 86.06 105 LEU A C 1
ATOM 841 O O . LEU A 1 105 ? -13.462 5.577 18.528 1.00 86.06 105 LEU A O 1
ATOM 845 N N . GLY A 1 106 ? -15.308 5.071 19.702 1.00 85.38 106 GLY A N 1
ATOM 846 C CA . GLY A 1 106 ? -15.790 4.056 18.762 1.00 85.38 106 GLY A CA 1
ATOM 847 C C . GLY A 1 106 ? -16.129 4.651 17.394 1.00 85.38 106 GLY A C 1
ATOM 848 O O . GLY A 1 106 ? -15.795 4.079 16.357 1.00 85.38 106 GLY A O 1
ATOM 849 N N . THR A 1 107 ? -16.715 5.851 17.380 1.00 85.88 107 THR A N 1
ATOM 850 C CA . THR A 1 107 ? -17.013 6.592 16.146 1.00 85.88 107 THR A CA 1
ATOM 851 C C . THR A 1 107 ? -15.724 6.992 15.421 1.00 85.88 107 THR A C 1
ATOM 853 O O . THR A 1 107 ? -15.573 6.720 14.229 1.00 85.88 107 THR A O 1
ATOM 856 N N . LEU A 1 108 ? -14.751 7.561 16.140 1.00 87.19 108 LEU A N 1
ATOM 857 C CA . LEU A 1 108 ? -13.426 7.898 15.605 1.00 87.19 108 LEU A CA 1
ATOM 858 C C . LEU A 1 108 ? -12.650 6.661 15.127 1.00 87.19 108 LEU A C 1
ATOM 860 O O . LEU A 1 108 ? -11.994 6.711 14.083 1.00 87.19 108 LEU A O 1
ATOM 864 N N . GLY A 1 109 ? -12.747 5.546 15.853 1.00 87.12 109 GLY A N 1
ATOM 865 C CA . GLY A 1 109 ? -12.175 4.252 15.485 1.00 87.12 109 GLY A CA 1
ATOM 866 C C . GLY A 1 109 ? -12.744 3.745 14.165 1.00 87.12 109 GLY A C 1
ATOM 867 O O . GLY A 1 109 ? -11.978 3.443 13.250 1.00 87.12 109 GLY A O 1
ATOM 868 N N . LYS A 1 110 ? -14.073 3.780 14.004 1.00 85.00 110 LYS A N 1
ATOM 869 C CA . LYS A 1 110 ? -14.761 3.405 12.758 1.00 85.00 110 LYS A CA 1
ATOM 870 C C . LYS A 1 110 ? -14.358 4.299 11.576 1.00 85.00 110 LYS A C 1
ATOM 872 O O . LYS A 1 110 ? -14.100 3.788 10.486 1.00 85.00 110 LYS A O 1
ATOM 877 N N . PHE A 1 111 ? -14.220 5.613 11.774 1.00 88.12 111 PHE A N 1
ATOM 878 C CA . PHE A 1 111 ? -13.716 6.514 10.724 1.00 88.12 111 PHE A CA 1
ATOM 879 C C . PHE A 1 111 ? -12.257 6.229 10.352 1.00 88.12 111 PHE A C 1
ATOM 881 O O . PHE A 1 111 ? -11.916 6.183 9.169 1.00 88.12 111 PHE A O 1
ATOM 888 N N . THR A 1 112 ? -11.399 5.992 11.344 1.00 85.81 112 THR A N 1
ATOM 889 C CA . THR A 1 112 ? -9.978 5.669 11.131 1.00 85.81 112 THR A CA 1
ATOM 890 C C . THR A 1 112 ? -9.817 4.325 10.423 1.00 85.81 112 THR A C 1
ATOM 892 O O . THR A 1 112 ? -9.009 4.195 9.504 1.00 85.81 112 THR A O 1
ATOM 895 N N . PHE A 1 113 ? -10.639 3.342 10.787 1.00 86.19 113 PHE A N 1
ATOM 896 C CA . PHE A 1 113 ? -10.724 2.053 10.112 1.00 86.19 113 PHE A CA 1
ATOM 897 C C . PHE A 1 113 ? -11.106 2.223 8.634 1.00 86.19 113 PHE A C 1
ATOM 899 O O . PHE A 1 113 ? -10.449 1.654 7.765 1.00 86.19 113 PHE A O 1
ATOM 906 N N . MET A 1 114 ? -12.089 3.082 8.334 1.00 82.31 114 MET A N 1
ATOM 907 C CA . MET A 1 114 ? -12.524 3.399 6.964 1.00 82.31 114 MET A CA 1
ATOM 908 C C . MET A 1 114 ? -11.515 4.216 6.150 1.00 82.31 114 MET A C 1
ATOM 910 O O . MET A 1 114 ? -11.481 4.105 4.922 1.00 82.31 114 MET A O 1
ATOM 914 N N . ALA A 1 115 ? -10.648 4.994 6.798 1.00 83.19 115 ALA A N 1
ATOM 915 C CA . ALA A 1 115 ? -9.544 5.661 6.112 1.00 83.19 115 ALA A CA 1
ATOM 916 C C . ALA A 1 115 ? -8.544 4.649 5.518 1.00 83.19 115 ALA A C 1
ATOM 918 O O . ALA A 1 115 ? -7.947 4.921 4.475 1.00 83.19 115 ALA A O 1
ATOM 919 N N . GLY A 1 116 ? -8.412 3.459 6.121 1.00 83.69 116 GLY A N 1
ATOM 920 C CA . GLY A 1 116 ? -7.570 2.365 5.633 1.00 83.69 116 GLY A CA 1
ATOM 921 C C . GLY A 1 116 ? -7.876 1.965 4.182 1.00 83.69 116 GLY A C 1
ATOM 922 O O . GLY A 1 116 ? -6.996 2.111 3.331 1.00 83.69 116 GLY A O 1
ATOM 923 N N . PRO A 1 117 ? -9.103 1.511 3.853 1.00 80.88 117 PRO A N 1
ATOM 924 C CA . PRO A 1 117 ? -9.511 1.181 2.485 1.00 80.88 117 PRO A CA 1
ATOM 925 C C . PRO A 1 117 ? -9.296 2.316 1.484 1.00 80.88 117 PRO A C 1
ATOM 927 O O . PRO A 1 117 ? -8.837 2.072 0.371 1.00 80.88 117 PRO A O 1
ATOM 930 N N . VAL A 1 118 ? -9.571 3.563 1.876 1.00 80.88 118 VAL A N 1
ATOM 931 C CA . VAL A 1 118 ? -9.344 4.735 1.015 1.00 80.88 118 VAL A CA 1
ATOM 932 C C . VAL A 1 118 ? -7.858 4.881 0.684 1.00 80.88 118 VAL A C 1
ATOM 934 O O . VAL A 1 118 ? -7.499 5.104 -0.472 1.00 80.88 118 VAL A O 1
ATOM 937 N N . PHE A 1 119 ? -6.981 4.678 1.668 1.00 81.94 119 PHE A N 1
ATOM 938 C CA . PHE A 1 119 ? -5.531 4.684 1.474 1.00 81.94 119 PHE A CA 1
ATOM 939 C C . PHE A 1 119 ? -5.056 3.557 0.547 1.00 81.94 119 PHE A C 1
ATOM 941 O O . PHE A 1 119 ? -4.179 3.774 -0.291 1.00 81.94 119 PHE A O 1
ATOM 948 N N . VAL A 1 120 ? -5.662 2.369 0.649 1.00 77.62 120 VAL A N 1
ATOM 949 C CA . VAL A 1 120 ? -5.400 1.239 -0.261 1.00 77.62 120 VAL A CA 1
ATOM 950 C C . VAL A 1 120 ? -5.821 1.574 -1.682 1.00 77.62 120 VAL A C 1
ATOM 952 O O . VAL A 1 120 ? -5.049 1.352 -2.613 1.00 77.62 120 VAL A O 1
ATOM 955 N N . ILE A 1 121 ? -7.025 2.118 -1.862 1.00 78.19 121 ILE A N 1
ATOM 956 C CA . ILE A 1 121 ? -7.534 2.517 -3.176 1.00 78.19 121 ILE A CA 1
ATOM 957 C C . ILE A 1 121 ? -6.614 3.579 -3.773 1.00 78.19 121 ILE A C 1
ATOM 959 O O . ILE A 1 121 ? -6.211 3.447 -4.923 1.00 78.19 121 ILE A O 1
ATOM 963 N N . PHE A 1 122 ? -6.200 4.577 -2.991 1.00 80.38 122 PHE A N 1
ATOM 964 C CA . PHE A 1 122 ? -5.250 5.597 -3.433 1.00 80.38 122 PHE A CA 1
ATOM 965 C C . PHE A 1 122 ? -3.901 4.993 -3.858 1.00 80.38 122 PHE A C 1
ATOM 967 O O . PHE A 1 122 ? -3.376 5.321 -4.925 1.00 80.38 122 PHE A O 1
ATOM 974 N N . ALA A 1 123 ? -3.360 4.056 -3.075 1.00 77.81 123 ALA A N 1
ATOM 975 C CA . ALA A 1 123 ? -2.141 3.327 -3.423 1.00 77.81 123 ALA A CA 1
ATOM 976 C C . ALA A 1 123 ? -2.308 2.484 -4.701 1.00 77.81 123 ALA A C 1
ATOM 978 O O . ALA A 1 123 ? -1.404 2.449 -5.537 1.00 77.81 123 ALA A O 1
ATOM 979 N N . GLY A 1 124 ? -3.474 1.858 -4.878 1.00 71.81 124 GLY A N 1
ATOM 980 C CA . GLY A 1 124 ? -3.855 1.118 -6.077 1.00 71.81 124 GLY A CA 1
ATOM 981 C C . GLY A 1 124 ? -3.955 2.023 -7.301 1.00 71.81 124 GLY A C 1
ATOM 982 O O . GLY A 1 124 ? -3.347 1.727 -8.320 1.00 71.81 124 GLY A O 1
ATOM 983 N N . VAL A 1 125 ? -4.635 3.167 -7.203 1.00 70.94 125 VAL A N 1
ATOM 984 C CA . VAL A 1 125 ? -4.737 4.165 -8.282 1.00 70.94 125 VAL A CA 1
ATOM 985 C C . VAL A 1 125 ? -3.350 4.653 -8.692 1.00 70.94 125 VAL A C 1
ATOM 987 O O . VAL A 1 125 ? -3.037 4.670 -9.881 1.00 70.94 125 VAL A O 1
ATOM 990 N N . ARG A 1 126 ? -2.476 4.969 -7.729 1.00 74.44 126 ARG A N 1
ATOM 991 C CA . ARG A 1 126 ? -1.081 5.347 -8.004 1.00 74.44 126 ARG A CA 1
ATOM 992 C C . ARG A 1 126 ? -0.301 4.224 -8.697 1.00 74.44 126 ARG A C 1
ATOM 994 O O . ARG A 1 126 ? 0.528 4.508 -9.556 1.00 74.44 126 ARG A O 1
ATOM 1001 N N . TYR A 1 127 ? -0.564 2.967 -8.343 1.00 67.88 127 TYR A N 1
ATOM 1002 C CA . TYR A 1 127 ? 0.025 1.801 -9.002 1.00 67.88 127 TYR A CA 1
ATOM 1003 C C . TYR A 1 127 ? -0.486 1.641 -10.444 1.00 67.88 127 TYR A C 1
ATOM 1005 O O . TYR A 1 127 ? 0.320 1.517 -11.362 1.00 67.88 127 TYR A O 1
ATOM 1013 N N . TYR A 1 128 ? -1.800 1.742 -10.663 1.00 63.72 128 TYR A N 1
ATOM 1014 C CA . TYR A 1 128 ? -2.425 1.648 -11.987 1.00 63.72 128 TYR A CA 1
ATOM 1015 C C . TYR A 1 128 ? -2.015 2.788 -12.925 1.00 63.72 128 TYR A C 1
ATOM 1017 O O . TYR A 1 128 ? -1.769 2.545 -14.107 1.00 63.72 128 TYR A O 1
ATOM 1025 N N . HIS A 1 129 ? -1.902 4.020 -12.420 1.00 63.25 129 HIS A N 1
ATOM 1026 C CA . HIS A 1 129 ? -1.416 5.152 -13.214 1.00 63.25 129 HIS A CA 1
ATOM 1027 C C . HIS A 1 129 ? 0.018 4.936 -13.703 1.00 63.25 129 HIS A C 1
ATOM 1029 O O . HIS A 1 129 ? 0.337 5.305 -14.827 1.00 63.25 129 HIS A O 1
ATOM 1035 N N . LEU A 1 130 ? 0.861 4.302 -12.888 1.00 60.12 130 LEU A N 1
ATOM 1036 C CA . LEU A 1 130 ? 2.258 4.047 -13.230 1.00 60.12 130 LEU A CA 1
ATOM 1037 C C . LEU A 1 130 ? 2.423 2.885 -14.223 1.00 60.12 130 LEU A C 1
ATOM 1039 O O . LEU A 1 130 ? 3.398 2.850 -14.969 1.00 60.12 130 LEU A O 1
ATOM 1043 N N . ASP A 1 131 ? 1.474 1.948 -14.244 1.00 61.00 131 ASP A N 1
ATOM 1044 C CA . ASP A 1 131 ? 1.495 0.786 -15.138 1.00 61.00 131 ASP A CA 1
ATOM 1045 C C . ASP A 1 131 ? 0.951 1.118 -16.544 1.00 61.00 131 ASP A C 1
ATOM 1047 O O . ASP A 1 131 ? 1.431 0.584 -17.549 1.00 61.00 131 ASP A O 1
ATOM 1051 N N . LYS A 1 132 ? -0.000 2.063 -16.641 1.00 53.91 132 LYS A N 1
ATOM 1052 C CA . LYS A 1 132 ? -0.595 2.501 -17.921 1.00 53.91 132 LYS A CA 1
ATOM 1053 C C . LYS A 1 132 ? 0.413 3.121 -18.893 1.00 53.91 132 LYS A C 1
ATOM 1055 O O . LYS A 1 132 ? 0.218 2.974 -20.097 1.00 53.91 132 LYS A O 1
ATOM 1060 N N . ASP A 1 133 ? 1.480 3.745 -18.401 1.00 55.16 133 ASP A N 1
ATOM 1061 C CA . ASP A 1 133 ? 2.523 4.341 -19.250 1.00 55.16 133 ASP A CA 1
ATOM 1062 C C . ASP A 1 133 ? 3.542 3.318 -19.777 1.00 55.16 133 ASP A C 1
ATOM 1064 O O . ASP A 1 133 ? 4.327 3.622 -20.675 1.00 55.16 133 ASP A O 1
ATOM 1068 N N . LEU A 1 134 ? 3.545 2.091 -19.247 1.00 56.22 134 LEU A N 1
ATOM 1069 C CA . LEU A 1 134 ? 4.601 1.113 -19.517 1.00 56.22 134 LEU A CA 1
ATOM 1070 C C . LEU A 1 134 ? 4.139 -0.134 -20.290 1.00 56.22 134 LEU A C 1
ATOM 1072 O O . LEU A 1 134 ? 4.984 -0.928 -20.703 1.00 56.22 134 LEU A O 1
ATOM 1076 N N . GLY A 1 135 ? 2.837 -0.296 -20.563 1.00 55.28 135 GLY A N 1
ATOM 1077 C CA . GLY A 1 135 ? 2.329 -1.289 -21.524 1.00 55.28 135 GLY A CA 1
ATOM 1078 C C . GLY A 1 135 ? 2.695 -2.749 -21.210 1.00 55.28 135 GLY A C 1
ATOM 1079 O O . GLY A 1 135 ? 2.809 -3.571 -22.122 1.00 55.28 135 GLY A O 1
ATOM 1080 N N . PHE A 1 136 ? 2.904 -3.094 -19.938 1.00 54.91 136 PHE A N 1
ATOM 1081 C CA . PHE A 1 136 ? 3.265 -4.450 -19.528 1.00 54.91 136 PHE A CA 1
ATOM 1082 C C . PHE A 1 136 ? 2.020 -5.344 -19.439 1.00 54.91 136 PHE A C 1
ATOM 1084 O O . PHE A 1 136 ? 1.280 -5.320 -18.465 1.00 54.91 136 PHE A O 1
ATOM 1091 N N . ARG A 1 137 ? 1.805 -6.186 -20.456 1.00 50.66 137 ARG A N 1
ATOM 1092 C CA . ARG A 1 137 ? 0.735 -7.207 -20.487 1.00 50.66 137 ARG A CA 1
ATOM 1093 C C . ARG A 1 137 ? 1.007 -8.447 -19.626 1.00 50.66 137 ARG A C 1
ATOM 1095 O O . ARG A 1 137 ? 0.137 -9.305 -19.529 1.00 50.66 137 ARG A O 1
ATOM 1102 N N . ASP A 1 138 ? 2.164 -8.531 -18.973 1.00 55.53 138 ASP A N 1
ATOM 1103 C CA . ASP A 1 138 ? 2.507 -9.655 -18.102 1.00 55.53 138 ASP A CA 1
ATOM 1104 C C . ASP A 1 138 ? 2.270 -9.306 -16.629 1.00 55.53 138 ASP A C 1
ATOM 1106 O O . ASP A 1 138 ? 3.185 -9.001 -15.847 1.00 55.53 138 ASP A O 1
ATOM 1110 N N . PHE A 1 139 ? 1.001 -9.438 -16.236 1.00 53.16 139 PHE A N 1
ATOM 1111 C CA . PHE A 1 139 ? 0.561 -9.675 -14.860 1.00 53.16 139 PHE A CA 1
ATOM 1112 C C . PHE A 1 139 ? 1.083 -11.043 -14.385 1.00 53.16 139 PHE A C 1
ATOM 1114 O O . PHE A 1 139 ? 0.335 -11.984 -14.131 1.00 53.16 139 PHE A O 1
ATOM 1121 N N . GLY A 1 140 ? 2.404 -11.209 -14.338 1.00 49.72 140 GLY A N 1
ATOM 1122 C CA . GLY A 1 140 ? 3.032 -12.454 -13.927 1.00 49.72 140 GLY A CA 1
ATOM 1123 C C . GLY A 1 140 ? 2.669 -12.757 -12.478 1.00 49.72 140 GLY A C 1
ATOM 1124 O O . GLY A 1 140 ? 3.142 -12.040 -11.604 1.00 49.72 140 GLY A O 1
ATOM 1125 N N . ARG A 1 141 ? 1.816 -13.776 -12.286 1.00 52.72 141 ARG A N 1
ATOM 1126 C CA . ARG A 1 141 ? 1.536 -14.691 -11.149 1.00 52.72 141 ARG A CA 1
ATOM 1127 C C . ARG A 1 141 ? 1.941 -14.342 -9.700 1.00 52.72 141 ARG A C 1
ATOM 1129 O O . ARG A 1 141 ? 1.292 -14.843 -8.793 1.00 52.72 141 ARG A O 1
ATOM 1136 N N . SER A 1 142 ? 2.961 -13.532 -9.443 1.00 54.62 142 SER A N 1
ATOM 1137 C CA . SER A 1 142 ? 3.502 -13.228 -8.115 1.00 54.62 142 SER A CA 1
ATOM 1138 C C . SER A 1 142 ? 2.820 -12.073 -7.371 1.00 54.62 142 SER A C 1
ATOM 1140 O O . SER A 1 142 ? 2.900 -12.047 -6.151 1.00 54.62 142 SER A O 1
ATOM 1142 N N . ALA A 1 143 ? 2.123 -11.150 -8.048 1.00 57.50 143 ALA A N 1
ATOM 1143 C CA . ALA A 1 143 ? 1.391 -10.052 -7.385 1.00 57.50 143 ALA A CA 1
ATOM 1144 C C . ALA A 1 143 ? -0.100 -10.360 -7.120 1.00 57.50 143 ALA A C 1
ATOM 1146 O O . ALA A 1 143 ? -0.763 -9.641 -6.377 1.00 57.50 143 ALA A O 1
ATOM 1147 N N . LEU A 1 144 ? -0.628 -11.441 -7.707 1.00 61.75 144 LEU A N 1
ATOM 1148 C CA . LEU A 1 144 ? -2.022 -11.864 -7.545 1.00 61.75 144 LEU A CA 1
ATOM 1149 C C . LEU A 1 144 ? -2.432 -12.149 -6.089 1.00 61.75 144 LEU A C 1
ATOM 1151 O O . LEU A 1 144 ? -3.464 -11.619 -5.685 1.00 61.75 144 LEU A O 1
ATOM 1155 N N . PRO A 1 145 ? -1.684 -12.927 -5.276 1.00 70.06 145 PRO A N 1
ATOM 1156 C CA . PRO A 1 145 ? -2.158 -13.269 -3.934 1.00 70.06 145 PRO A CA 1
ATOM 1157 C C . PRO A 1 145 ? -2.267 -12.044 -3.019 1.00 70.06 145 PRO A C 1
ATOM 1159 O O . PRO A 1 145 ? -3.179 -11.969 -2.205 1.00 70.06 145 PRO A O 1
ATOM 1162 N N . GLU A 1 146 ? -1.384 -11.060 -3.180 1.00 68.12 146 GLU A N 1
ATOM 1163 C CA . GLU A 1 146 ? -1.341 -9.879 -2.316 1.00 68.12 146 GLU A CA 1
ATOM 1164 C C . GLU A 1 146 ? -2.443 -8.866 -2.656 1.00 68.12 146 GLU A C 1
ATOM 1166 O O . GLU A 1 146 ? -3.078 -8.318 -1.756 1.00 68.12 146 GLU A O 1
ATOM 1171 N N . VAL A 1 147 ? -2.758 -8.691 -3.946 1.00 70.44 147 VAL A N 1
ATOM 1172 C CA . VAL A 1 147 ? -3.918 -7.891 -4.381 1.00 70.44 147 VAL A CA 1
ATOM 1173 C C . VAL A 1 147 ? -5.232 -8.578 -3.997 1.00 70.44 147 VAL A C 1
ATOM 1175 O O . VAL A 1 147 ? -6.141 -7.907 -3.517 1.00 70.44 147 VAL A O 1
ATOM 1178 N N . ILE A 1 148 ? -5.332 -9.906 -4.144 1.00 76.12 148 ILE A N 1
ATOM 1179 C CA . ILE A 1 148 ? -6.512 -10.679 -3.718 1.00 76.12 148 ILE A CA 1
ATOM 1180 C C . ILE A 1 148 ? -6.722 -10.555 -2.205 1.00 76.12 148 ILE A C 1
ATOM 1182 O O . ILE A 1 148 ? -7.841 -10.284 -1.777 1.00 76.12 148 ILE A O 1
ATOM 1186 N N . LEU A 1 149 ? -5.661 -10.694 -1.402 1.00 75.50 149 LEU A N 1
ATOM 1187 C CA . LEU A 1 149 ? -5.716 -10.477 0.046 1.00 75.50 149 LEU A CA 1
ATOM 1188 C C . LEU A 1 149 ? -6.208 -9.062 0.371 1.00 75.50 149 LEU A C 1
ATOM 1190 O O . LEU A 1 149 ? -7.083 -8.901 1.214 1.00 75.50 149 LEU A O 1
ATOM 1194 N N . MET A 1 150 ? -5.695 -8.043 -0.323 1.00 74.12 150 MET A N 1
ATOM 1195 C CA . MET A 1 150 ? -6.130 -6.657 -0.136 1.00 74.12 150 MET A CA 1
ATOM 1196 C C . MET A 1 150 ? -7.615 -6.459 -0.449 1.00 74.12 150 MET A C 1
ATOM 1198 O O . MET A 1 150 ? -8.337 -5.868 0.351 1.00 74.12 150 MET A O 1
ATOM 1202 N N . VAL A 1 151 ? -8.091 -6.986 -1.579 1.00 78.06 151 VAL A N 1
ATOM 1203 C CA . VAL A 1 151 ? -9.512 -6.923 -1.954 1.00 78.06 151 VAL A CA 1
ATOM 1204 C C . VAL A 1 151 ? -10.376 -7.675 -0.942 1.00 78.06 151 VAL A C 1
ATOM 1206 O O . VAL A 1 151 ? -11.437 -7.181 -0.575 1.00 78.06 151 VAL A O 1
ATOM 1209 N N . ALA A 1 152 ? -9.917 -8.825 -0.442 1.00 81.88 152 ALA A N 1
ATOM 1210 C CA . ALA A 1 152 ? -10.623 -9.587 0.583 1.00 81.88 152 ALA A CA 1
ATOM 1211 C C . ALA A 1 152 ? -10.713 -8.826 1.916 1.00 81.88 152 ALA A C 1
ATOM 1213 O O . ALA A 1 152 ? -11.787 -8.776 2.508 1.00 81.88 152 ALA A O 1
ATOM 1214 N N . VAL A 1 153 ? -9.626 -8.188 2.366 1.00 79.50 153 VAL A N 1
ATOM 1215 C CA . VAL A 1 153 ? -9.607 -7.373 3.595 1.00 79.50 153 VAL A CA 1
ATOM 1216 C C . VAL A 1 153 ? -10.515 -6.154 3.456 1.00 79.50 153 VAL A C 1
ATOM 1218 O O . VAL A 1 153 ? -11.313 -5.887 4.350 1.00 79.50 153 VAL A O 1
ATOM 1221 N N . VAL A 1 154 ? -10.450 -5.443 2.327 1.00 80.12 154 VAL A N 1
ATOM 1222 C CA . VAL A 1 154 ? -11.345 -4.308 2.052 1.00 80.12 154 VAL A CA 1
ATOM 1223 C C . VAL A 1 154 ? -12.800 -4.771 1.970 1.00 80.12 154 VAL A C 1
ATOM 1225 O O . VAL A 1 154 ? -13.673 -4.135 2.551 1.00 80.12 154 VAL A O 1
ATOM 1228 N N . GLY A 1 155 ? -13.073 -5.897 1.309 1.00 82.38 155 GLY A N 1
ATOM 1229 C CA . GLY A 1 155 ? -14.408 -6.489 1.237 1.00 82.38 155 GLY A CA 1
ATOM 1230 C C . GLY A 1 155 ? -14.954 -6.864 2.614 1.00 82.38 155 GLY A C 1
ATOM 1231 O O . GLY A 1 155 ? -16.081 -6.505 2.938 1.00 82.38 155 GLY A O 1
ATOM 1232 N N . ALA A 1 156 ? -14.148 -7.510 3.458 1.00 80.81 156 ALA A N 1
ATOM 1233 C CA . ALA A 1 156 ? -14.520 -7.843 4.831 1.00 80.81 156 ALA A CA 1
ATOM 1234 C C . ALA A 1 156 ? -14.752 -6.590 5.689 1.00 80.81 156 ALA A C 1
ATOM 1236 O O . ALA A 1 156 ? -15.723 -6.539 6.438 1.00 80.81 156 ALA A O 1
ATOM 1237 N N . ALA A 1 157 ? -13.909 -5.563 5.543 1.00 78.88 157 ALA A N 1
ATOM 1238 C CA . ALA A 1 157 ? -14.079 -4.275 6.212 1.00 78.88 157 ALA A CA 1
ATOM 1239 C C . ALA A 1 157 ? -15.397 -3.596 5.810 1.00 78.88 157 ALA A C 1
ATOM 1241 O O . ALA A 1 157 ? -16.121 -3.103 6.671 1.00 78.88 157 ALA A O 1
ATOM 1242 N N . LEU A 1 158 ? -15.741 -3.614 4.519 1.00 81.38 158 LEU A N 1
ATOM 1243 C CA . LEU A 1 158 ? -17.014 -3.086 4.028 1.00 81.38 158 LEU A CA 1
ATOM 1244 C C . LEU A 1 158 ? -18.199 -3.899 4.562 1.00 81.38 158 LEU A C 1
ATOM 1246 O O . LEU A 1 158 ? -19.138 -3.309 5.082 1.00 81.38 158 LEU A O 1
ATOM 1250 N N . LEU A 1 159 ? -18.146 -5.233 4.503 1.00 84.38 159 LEU A N 1
ATOM 1251 C CA . LEU A 1 159 ? -19.195 -6.093 5.062 1.00 84.38 159 LEU A CA 1
ATOM 1252 C C . LEU A 1 159 ? -19.399 -5.850 6.559 1.00 84.38 159 LEU A C 1
ATOM 1254 O O . LEU A 1 159 ? -20.536 -5.776 7.000 1.00 84.38 159 LEU A O 1
ATOM 1258 N N . TYR A 1 160 ? -18.319 -5.678 7.323 1.00 80.88 160 TYR A N 1
ATOM 1259 C CA . TYR A 1 160 ? -18.391 -5.344 8.745 1.00 80.88 160 TYR A CA 1
ATOM 1260 C C . TYR A 1 160 ? -19.047 -3.981 8.996 1.00 80.88 160 TYR A C 1
ATOM 1262 O O . TYR A 1 160 ? -19.765 -3.811 9.972 1.00 80.88 160 TYR A O 1
ATOM 1270 N N . VAL A 1 161 ? -18.818 -3.001 8.121 1.00 75.00 161 VAL A N 1
ATOM 1271 C CA . VAL A 1 161 ? -19.422 -1.666 8.242 1.00 75.00 161 VAL A CA 1
ATOM 1272 C C . VAL A 1 161 ? -20.907 -1.661 7.881 1.00 75.00 161 VAL A C 1
ATOM 1274 O O . VAL A 1 161 ? -21.658 -0.879 8.465 1.00 75.00 161 VAL A O 1
ATOM 1277 N N . PHE A 1 162 ? -21.316 -2.494 6.922 1.00 78.44 162 PHE A N 1
ATOM 1278 C CA . PHE A 1 162 ? -22.705 -2.616 6.465 1.00 78.44 162 PHE A CA 1
ATOM 1279 C C . PHE A 1 162 ? -23.535 -3.656 7.236 1.00 78.44 162 PHE A C 1
ATOM 1281 O O . PHE A 1 162 ? -24.742 -3.736 7.002 1.00 78.44 162 PHE A O 1
ATOM 1288 N N . SER A 1 163 ? -22.912 -4.440 8.120 1.00 77.31 163 SER A N 1
ATOM 1289 C CA . SER A 1 163 ? -23.574 -5.396 9.017 1.00 77.31 163 SER A CA 1
ATOM 1290 C C . SER A 1 163 ? -23.878 -4.787 10.379 1.00 77.31 163 SER A C 1
ATOM 1292 O O . SER A 1 163 ? -24.809 -5.335 11.009 1.00 77.31 163 SER A O 1
#